Protein AF-A0A4R4M047-F1 (afdb_monomer_lite)

Secondary structure (DSSP, 8-state):
------PPPSS-SSSHHHHHHHHHHHHHHTTT--TTT--S---EEEESS-HHHHHHTT--TT-GGGEEEE-BTTB--TTT-S-HHHHHTTSPPPPPP------

Radius of gyration: 15.21 Å; chains: 1; bounding box: 38×28×50 Å

pLDDT: mean 84.76, std 17.17, range [36.34, 98.0]

Sequence (103 aa):
MTASSGRPARTAGRKGRPWRRARKQALDEGAGVCWICGHGGARYADHKIPLARWKAAGGDPNDPANLAPAHGANNRCRDCGRCCNESKGDRPYAPPVQGSRDW

Structure (mmCIF, N/CA/C/O backbone):
data_AF-A0A4R4M047-F1
#
_entry.id   AF-A0A4R4M047-F1
#
loop_
_atom_site.group_PDB
_atom_site.id
_atom_site.type_symbol
_atom_site.label_atom_id
_atom_site.label_alt_id
_atom_site.label_comp_id
_atom_site.label_asym_id
_atom_site.label_entity_id
_atom_site.label_seq_id
_atom_site.pdbx_PDB_ins_code
_atom_site.Cartn_x
_atom_site.Cartn_y
_atom_site.Cartn_z
_atom_site.occupancy
_atom_site.B_iso_or_equiv
_atom_site.auth_seq_id
_atom_site.auth_comp_id
_atom_site.auth_asym_id
_atom_site.auth_atom_id
_atom_site.pdbx_PDB_model_num
ATOM 1 N N . MET A 1 1 ? 25.582 -18.378 -9.785 1.00 37.12 1 MET A N 1
ATOM 2 C CA . MET A 1 1 ? 25.115 -17.147 -9.111 1.00 37.12 1 MET A CA 1
ATOM 3 C C . MET A 1 1 ? 24.768 -16.124 -10.189 1.00 37.12 1 MET A C 1
ATOM 5 O O . MET A 1 1 ? 25.645 -15.406 -10.643 1.00 37.12 1 MET A O 1
ATOM 9 N N . THR A 1 2 ? 23.539 -16.127 -10.707 1.00 36.34 2 THR A N 1
ATOM 10 C CA . THR A 1 2 ? 23.126 -15.202 -11.778 1.00 36.34 2 THR A CA 1
ATOM 11 C C . THR A 1 2 ? 22.524 -13.946 -11.164 1.00 36.34 2 THR A C 1
ATOM 13 O O . THR A 1 2 ? 21.383 -13.959 -10.702 1.00 36.34 2 THR A O 1
ATOM 16 N N . ALA A 1 3 ? 23.301 -12.863 -11.150 1.00 40.25 3 ALA A N 1
ATOM 17 C CA . ALA A 1 3 ? 22.792 -11.529 -10.878 1.00 40.25 3 ALA A CA 1
ATOM 18 C C . ALA A 1 3 ? 21.784 -11.164 -11.979 1.00 40.25 3 ALA A C 1
ATOM 20 O O . ALA A 1 3 ? 22.156 -10.959 -13.132 1.00 40.25 3 ALA A O 1
ATOM 21 N N . SER A 1 4 ? 20.496 -11.129 -11.638 1.00 48.03 4 SER A N 1
ATOM 22 C CA . SER A 1 4 ? 19.494 -10.532 -12.517 1.00 48.03 4 SER A CA 1
ATOM 23 C C . SER A 1 4 ? 19.676 -9.022 -12.458 1.00 48.03 4 SER A C 1
ATOM 25 O O . SER A 1 4 ? 19.259 -8.372 -11.502 1.00 48.03 4 SER A O 1
ATOM 27 N N . SER A 1 5 ? 20.350 -8.475 -13.466 1.00 53.38 5 SER A N 1
ATOM 28 C CA . SER A 1 5 ? 20.506 -7.041 -13.692 1.00 53.38 5 SER A CA 1
ATOM 29 C C . SER A 1 5 ? 19.129 -6.405 -13.912 1.00 53.38 5 SER A C 1
ATOM 31 O O . SER A 1 5 ? 18.622 -6.343 -15.032 1.00 53.38 5 SER A O 1
ATOM 33 N N . GLY A 1 6 ? 18.491 -5.974 -12.823 1.00 50.03 6 GLY A N 1
ATOM 34 C CA . GLY A 1 6 ? 17.213 -5.275 -12.849 1.00 50.03 6 GLY A CA 1
ATOM 35 C C . GLY A 1 6 ? 17.355 -3.944 -13.582 1.00 50.03 6 GLY A C 1
ATOM 36 O O . GLY A 1 6 ? 18.057 -3.039 -13.136 1.00 50.03 6 GLY A O 1
ATOM 37 N N . ARG A 1 7 ? 16.698 -3.823 -14.736 1.00 55.47 7 ARG A N 1
ATOM 38 C CA . ARG A 1 7 ? 16.615 -2.573 -15.499 1.00 55.47 7 ARG A CA 1
ATOM 39 C C . ARG A 1 7 ? 16.011 -1.486 -14.592 1.00 55.47 7 ARG A C 1
ATOM 41 O O . ARG A 1 7 ? 14.983 -1.754 -13.967 1.00 55.47 7 ARG A O 1
ATOM 48 N N . PRO A 1 8 ? 16.588 -0.271 -14.517 1.00 56.31 8 PRO A N 1
ATOM 49 C CA . PRO A 1 8 ? 16.076 0.757 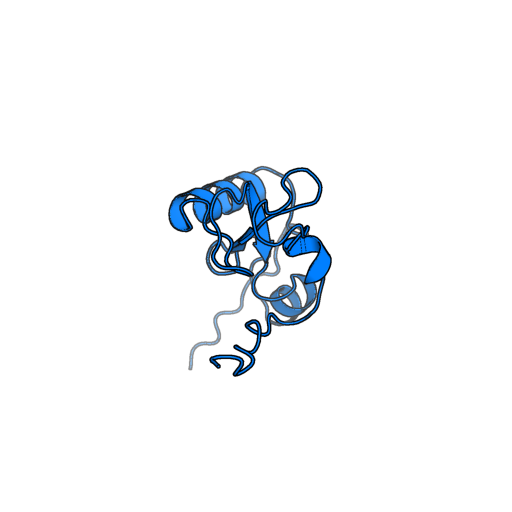-13.622 1.00 56.31 8 PRO A CA 1
ATOM 50 C C . PRO A 1 8 ? 14.623 1.089 -13.965 1.00 56.31 8 PRO A C 1
ATOM 52 O O . PRO A 1 8 ? 14.228 1.153 -15.136 1.00 56.31 8 PRO A O 1
ATOM 55 N N . ALA A 1 9 ? 13.816 1.294 -12.928 1.00 59.69 9 ALA A N 1
ATOM 56 C CA . ALA A 1 9 ? 12.400 1.563 -13.084 1.00 59.69 9 ALA A CA 1
ATOM 57 C C . ALA A 1 9 ? 12.161 2.819 -13.934 1.00 59.69 9 ALA A C 1
ATOM 59 O O . ALA A 1 9 ? 12.557 3.927 -13.579 1.00 59.69 9 ALA A O 1
ATOM 60 N N . ARG A 1 10 ? 11.430 2.659 -15.042 1.00 60.69 10 ARG A N 1
ATOM 61 C CA . ARG A 1 10 ? 11.086 3.750 -15.974 1.00 60.69 10 ARG A CA 1
ATOM 62 C C . ARG A 1 10 ? 10.139 4.810 -15.396 1.00 60.69 10 ARG A C 1
ATOM 64 O O . ARG A 1 10 ? 9.836 5.790 -16.069 1.00 60.69 10 ARG A O 1
ATOM 71 N N . THR A 1 11 ? 9.599 4.596 -14.197 1.00 63.94 11 THR A N 1
ATOM 72 C CA . THR A 1 11 ? 8.654 5.515 -13.550 1.00 63.94 11 THR A CA 1
ATOM 73 C C . THR A 1 11 ? 9.046 5.729 -12.099 1.00 63.94 11 THR A C 1
ATOM 75 O O . THR A 1 11 ? 9.563 4.824 -11.456 1.00 63.94 11 THR A O 1
ATOM 78 N N . ALA A 1 12 ? 8.737 6.904 -11.551 1.00 69.06 12 ALA A N 1
ATOM 79 C CA . ALA A 1 12 ? 8.994 7.218 -10.146 1.00 69.06 12 ALA A CA 1
ATOM 80 C C . ALA A 1 12 ? 8.129 6.409 -9.146 1.00 69.06 12 ALA A C 1
ATOM 82 O O . ALA A 1 12 ? 8.299 6.580 -7.939 1.00 69.06 12 ALA A O 1
ATOM 83 N N . GLY A 1 13 ? 7.214 5.553 -9.627 1.00 73.75 13 GLY A N 1
ATOM 84 C CA . GLY A 1 13 ? 6.124 4.958 -8.845 1.00 73.75 13 GLY A CA 1
ATOM 85 C C . GLY A 1 13 ? 4.941 5.911 -8.653 1.00 73.75 13 GLY A C 1
ATOM 86 O O . GLY A 1 13 ? 5.000 7.077 -9.045 1.00 73.75 13 GLY A O 1
ATOM 87 N N . ARG A 1 14 ? 3.860 5.422 -8.029 1.00 78.19 14 ARG A N 1
ATOM 88 C CA . ARG A 1 14 ? 2.707 6.208 -7.518 1.00 78.19 14 ARG A CA 1
ATOM 89 C C . ARG A 1 14 ? 1.752 6.843 -8.541 1.00 78.19 14 ARG A C 1
ATOM 91 O O . ARG A 1 14 ? 0.730 7.393 -8.138 1.00 78.19 14 ARG A O 1
ATOM 98 N N . LYS A 1 15 ? 2.040 6.795 -9.846 1.00 85.00 15 LYS A N 1
ATOM 99 C CA . LYS A 1 15 ? 1.181 7.391 -10.889 1.00 85.00 15 LYS A CA 1
ATOM 100 C C . LYS A 1 15 ? 1.136 6.582 -12.185 1.00 85.00 15 LYS A C 1
ATOM 102 O O . LYS A 1 15 ? 1.997 5.750 -12.457 1.00 85.00 15 LYS A O 1
ATOM 107 N N . GLY A 1 16 ? 0.126 6.860 -13.009 1.00 90.94 16 GLY A N 1
ATOM 108 C CA . GLY A 1 16 ? -0.034 6.265 -14.338 1.00 90.94 16 GLY A CA 1
ATOM 109 C C . GLY A 1 16 ? -0.657 4.864 -14.343 1.00 90.94 16 GLY A C 1
ATOM 110 O O . GLY A 1 16 ? -1.134 4.354 -13.330 1.00 90.94 16 GLY A O 1
ATOM 111 N N . ARG A 1 17 ? -0.706 4.244 -15.530 1.00 93.12 17 ARG A N 1
ATOM 112 C CA . ARG A 1 17 ? -1.321 2.920 -15.732 1.00 93.12 17 ARG A CA 1
ATOM 113 C C . ARG A 1 17 ? -0.636 1.796 -14.933 1.00 93.12 17 ARG A C 1
ATOM 115 O O . ARG A 1 17 ? -1.387 1.022 -14.345 1.00 93.12 17 ARG A O 1
ATOM 122 N N . PRO A 1 18 ? 0.709 1.698 -14.859 1.00 91.56 18 PRO A N 1
ATOM 123 C CA . PRO A 1 18 ? 1.368 0.660 -14.058 1.00 91.56 18 PRO A CA 1
ATOM 124 C C . PRO A 1 18 ? 0.964 0.722 -12.582 1.00 91.56 18 PRO A C 1
ATOM 126 O O . PRO A 1 18 ? 0.481 -0.267 -12.040 1.00 91.56 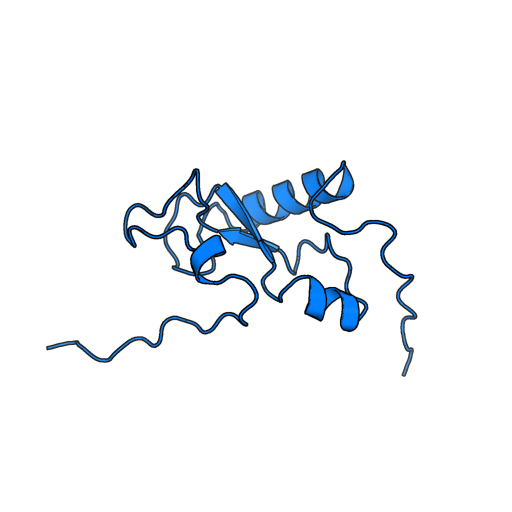18 PRO A O 1
ATOM 129 N N . TRP A 1 19 ? 1.020 1.916 -11.982 1.00 92.94 19 TRP A N 1
ATOM 130 C CA . TRP A 1 19 ? 0.572 2.148 -10.609 1.00 92.94 19 TRP A CA 1
ATOM 131 C C . TRP A 1 19 ? -0.885 1.739 -10.382 1.00 92.94 19 TRP A C 1
ATOM 133 O O . TRP A 1 19 ? -1.183 1.043 -9.420 1.00 92.94 19 TRP A O 1
ATOM 143 N N . ARG A 1 20 ? -1.808 2.141 -11.269 1.00 94.38 20 ARG A N 1
ATOM 144 C CA . ARG A 1 20 ? -3.232 1.794 -11.120 1.00 94.38 20 ARG A CA 1
ATOM 145 C C . ARG A 1 20 ? -3.466 0.282 -11.101 1.00 94.38 20 ARG A C 1
ATOM 147 O O . ARG A 1 20 ? -4.317 -0.171 -10.342 1.00 94.38 20 ARG A O 1
ATOM 154 N N . ARG A 1 21 ? -2.721 -0.481 -11.912 1.00 95.19 21 ARG A N 1
ATOM 155 C CA . ARG A 1 21 ? -2.813 -1.951 -11.954 1.00 95.19 21 ARG A CA 1
ATOM 156 C C . ARG A 1 21 ? -2.271 -2.569 -10.667 1.00 95.19 21 ARG A C 1
ATOM 158 O O . ARG A 1 21 ? -3.002 -3.309 -10.022 1.00 95.19 21 ARG A O 1
ATOM 165 N N . ALA A 1 22 ? -1.061 -2.185 -10.263 1.00 95.00 22 ALA A N 1
ATOM 166 C CA . ALA A 1 22 ? -0.431 -2.686 -9.044 1.00 95.00 22 ALA A CA 1
ATOM 167 C C . ALA A 1 22 ? -1.238 -2.343 -7.781 1.00 95.00 22 ALA A C 1
ATOM 169 O O . ALA A 1 22 ? -1.484 -3.202 -6.942 1.00 95.00 22 ALA A O 1
ATOM 170 N N . ARG A 1 23 ? -1.742 -1.104 -7.683 1.00 95.25 23 ARG A N 1
ATOM 171 C CA . ARG A 1 23 ? -2.624 -0.673 -6.591 1.00 95.25 23 ARG A CA 1
ATOM 172 C C . ARG A 1 23 ? -3.901 -1.505 -6.534 1.00 95.25 23 ARG A C 1
ATOM 174 O O . ARG A 1 23 ? -4.314 -1.870 -5.442 1.00 95.25 23 ARG A O 1
ATOM 181 N N . LYS A 1 24 ? -4.557 -1.753 -7.674 1.00 95.69 24 LYS A N 1
ATOM 182 C CA . LYS A 1 24 ? -5.777 -2.571 -7.698 1.00 95.69 24 LYS A CA 1
ATOM 183 C C . LYS A 1 24 ? -5.481 -3.989 -7.207 1.00 95.69 24 LYS A C 1
ATOM 185 O O . LYS A 1 24 ? -6.171 -4.448 -6.311 1.00 95.69 24 LYS A O 1
ATOM 190 N N . GLN A 1 25 ? -4.429 -4.610 -7.734 1.00 96.44 25 GLN A N 1
ATOM 191 C CA . GLN A 1 25 ? -4.013 -5.951 -7.333 1.00 96.44 25 GLN A CA 1
ATOM 192 C C . GLN A 1 25 ? -3.759 -6.046 -5.822 1.00 96.44 25 GLN A C 1
ATOM 194 O O . GLN A 1 25 ? -4.368 -6.875 -5.161 1.00 96.44 25 GLN A O 1
ATOM 199 N N . ALA A 1 26 ? -2.954 -5.142 -5.256 1.00 95.44 26 ALA A N 1
ATOM 200 C CA . ALA A 1 26 ? -2.652 -5.153 -3.824 1.00 95.44 26 ALA A CA 1
ATOM 201 C C . ALA A 1 26 ? -3.895 -4.955 -2.934 1.00 95.44 26 ALA A C 1
ATOM 203 O O . ALA A 1 26 ? -3.971 -5.505 -1.837 1.00 95.44 26 ALA A O 1
ATOM 204 N N . LEU A 1 27 ? -4.870 -4.158 -3.390 1.00 95.31 27 LEU A N 1
ATOM 205 C CA . LEU A 1 27 ? -6.130 -3.956 -2.670 1.00 95.31 27 LEU A CA 1
ATOM 206 C C . LEU A 1 27 ? -7.044 -5.182 -2.732 1.00 95.31 27 LEU A C 1
ATOM 208 O O . LEU A 1 27 ? -7.662 -5.510 -1.720 1.00 95.31 27 LEU A O 1
ATOM 212 N N . ASP A 1 28 ? -7.115 -5.834 -3.893 1.00 95.81 28 ASP A N 1
ATOM 213 C CA . ASP A 1 28 ? -7.902 -7.052 -4.085 1.00 95.81 28 ASP A CA 1
ATOM 214 C C . ASP A 1 28 ? -7.302 -8.211 -3.261 1.00 95.81 28 ASP A C 1
ATOM 216 O O . ASP A 1 28 ? -8.017 -8.852 -2.496 1.00 95.81 28 ASP A O 1
ATOM 220 N N . GLU A 1 29 ? -5.984 -8.430 -3.344 1.00 96.31 29 GLU A N 1
ATOM 221 C CA . GLU A 1 29 ? -5.270 -9.495 -2.618 1.00 96.31 29 GLU A CA 1
ATOM 222 C C . GLU A 1 29 ? -5.300 -9.300 -1.099 1.00 96.31 29 GLU A C 1
ATOM 224 O O . GLU A 1 29 ? -5.459 -10.258 -0.347 1.00 96.31 29 GLU A O 1
ATOM 229 N N . GLY A 1 30 ? -5.169 -8.058 -0.627 1.00 95.12 30 GLY A N 1
ATOM 230 C CA . GLY A 1 30 ? -5.214 -7.756 0.801 1.00 95.12 30 GLY A CA 1
ATOM 231 C C . GLY A 1 30 ? -6.627 -7.669 1.384 1.00 95.12 30 GLY A C 1
ATOM 232 O O . GLY A 1 30 ? -6.757 -7.350 2.563 1.00 95.12 30 GLY A O 1
ATOM 233 N N . ALA A 1 31 ? -7.678 -7.886 0.582 1.00 95.75 31 ALA A N 1
ATOM 234 C CA . ALA A 1 31 ? -9.085 -7.877 0.999 1.00 95.75 31 ALA A CA 1
ATOM 235 C C . ALA A 1 31 ? -9.502 -6.642 1.833 1.00 95.75 31 ALA A C 1
ATOM 237 O O . ALA A 1 31 ? -10.358 -6.714 2.715 1.00 95.75 31 ALA A O 1
ATOM 238 N N . GLY A 1 32 ? -8.872 -5.487 1.585 1.00 94.31 32 GLY A N 1
ATOM 239 C CA . GLY A 1 32 ? -9.104 -4.261 2.357 1.00 94.31 32 GLY A CA 1
ATOM 240 C C . GLY A 1 32 ? -8.669 -4.324 3.829 1.00 94.31 32 GLY A C 1
ATOM 241 O O . GLY A 1 32 ? -9.064 -3.453 4.607 1.00 94.31 32 GLY A O 1
ATOM 242 N N . VAL A 1 33 ? -7.869 -5.311 4.234 1.00 97.00 33 VAL A N 1
ATOM 243 C CA . VAL A 1 33 ? -7.275 -5.398 5.572 1.00 97.00 33 VAL A CA 1
ATOM 244 C C . VAL A 1 33 ? -6.019 -4.536 5.621 1.00 97.00 33 VAL A C 1
ATOM 246 O O . VAL A 1 33 ? -5.098 -4.703 4.823 1.00 97.00 33 VAL A O 1
ATOM 249 N N . CYS A 1 34 ? -5.978 -3.587 6.556 1.00 96.75 34 CYS A N 1
ATOM 250 C CA . CYS A 1 34 ? -4.830 -2.714 6.739 1.00 96.75 34 CYS A CA 1
ATOM 251 C C . CYS A 1 34 ? -3.628 -3.512 7.240 1.00 96.75 34 CYS A C 1
ATOM 253 O O . CYS A 1 34 ? -3.640 -4.003 8.365 1.00 96.75 34 CYS A O 1
ATOM 255 N N . TRP A 1 35 ? -2.553 -3.577 6.462 1.00 95.69 35 TRP A N 1
ATOM 256 C CA . TRP A 1 35 ? -1.367 -4.355 6.838 1.00 95.69 35 TRP A CA 1
ATOM 257 C C . TRP A 1 35 ? -0.593 -3.771 8.035 1.00 95.69 35 TRP A C 1
ATOM 259 O O . TRP A 1 35 ? 0.242 -4.455 8.619 1.00 95.69 35 TRP A O 1
ATOM 269 N N . ILE A 1 36 ? -0.875 -2.513 8.401 1.00 94.88 36 ILE A N 1
ATOM 270 C CA . ILE A 1 36 ? -0.228 -1.797 9.512 1.00 94.88 36 ILE A CA 1
ATOM 271 C C . ILE A 1 36 ? -0.951 -2.039 10.844 1.00 94.88 36 ILE A C 1
ATOM 273 O O . ILE A 1 36 ? -0.309 -2.099 11.887 1.00 94.88 36 ILE A O 1
ATOM 277 N N . CYS A 1 37 ? -2.287 -2.101 10.845 1.00 94.50 37 CYS A N 1
ATOM 278 C CA . CYS A 1 37 ? -3.072 -2.216 12.083 1.00 94.50 37 CYS A CA 1
ATOM 279 C C . CYS A 1 37 ? -3.954 -3.464 12.173 1.00 94.50 37 CYS A C 1
ATOM 281 O O . CYS A 1 37 ? -4.525 -3.703 13.228 1.00 94.50 37 CYS A O 1
ATOM 283 N N 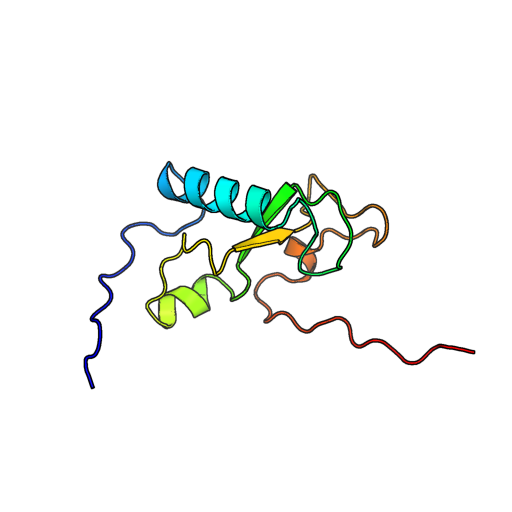. GLY A 1 38 ? -4.101 -4.230 11.094 1.00 95.00 38 GLY A N 1
ATOM 284 C CA . GLY A 1 38 ? -4.938 -5.430 11.037 1.00 95.00 38 GLY A CA 1
ATOM 285 C C . GLY A 1 38 ? -6.440 -5.174 10.867 1.00 95.00 38 GLY A C 1
ATOM 286 O O . GLY A 1 38 ? -7.182 -6.112 10.604 1.00 95.00 38 GLY A O 1
ATOM 287 N N . HIS A 1 39 ? -6.916 -3.929 10.964 1.00 96.12 39 HIS A N 1
ATOM 288 C CA . HIS A 1 39 ? -8.343 -3.623 10.817 1.00 96.12 39 HIS A CA 1
ATOM 289 C C . HIS A 1 39 ? -8.785 -3.524 9.352 1.00 96.12 39 HIS A C 1
ATOM 291 O O . HIS A 1 39 ? -8.030 -3.087 8.479 1.00 96.12 39 HIS A O 1
ATOM 297 N N . GLY A 1 40 ? -10.044 -3.877 9.091 1.00 96.38 40 GLY A N 1
ATOM 298 C CA . GLY A 1 40 ? -10.646 -3.813 7.760 1.00 96.38 40 GLY A CA 1
ATOM 299 C C . GLY A 1 40 ? -10.910 -2.391 7.239 1.00 96.38 40 GLY A C 1
ATOM 300 O O . GLY A 1 40 ? -10.748 -1.378 7.926 1.00 96.38 40 GLY A O 1
ATOM 301 N N . GLY A 1 41 ? -11.363 -2.314 5.987 1.00 95.62 41 GLY A N 1
ATOM 302 C CA . GLY A 1 41 ? -11.824 -1.075 5.353 1.00 95.62 41 GLY A CA 1
ATOM 303 C C . GLY A 1 41 ? -10.723 -0.150 4.823 1.00 95.62 41 GLY A C 1
ATOM 304 O O . GLY A 1 41 ? -11.008 1.021 4.558 1.00 95.62 41 GLY A O 1
ATOM 305 N N . ALA A 1 42 ? -9.495 -0.647 4.663 1.00 97.38 42 ALA A N 1
ATOM 306 C CA . ALA A 1 42 ? -8.385 0.068 4.045 1.00 97.38 42 ALA A CA 1
ATOM 307 C C . ALA A 1 42 ? -8.583 0.235 2.529 1.00 97.38 42 ALA A C 1
ATOM 309 O O . ALA A 1 42 ? -8.922 -0.710 1.818 1.00 97.38 42 ALA A O 1
ATOM 310 N N . ARG A 1 43 ? -8.358 1.453 2.019 1.00 96.19 43 ARG A N 1
ATOM 311 C CA . ARG A 1 43 ? -8.587 1.820 0.604 1.00 96.19 43 ARG A CA 1
ATOM 312 C C . ARG A 1 43 ? -7.360 2.394 -0.101 1.00 96.19 43 ARG A C 1
ATOM 314 O O . ARG A 1 43 ? -7.402 2.646 -1.309 1.00 96.19 43 ARG A O 1
ATOM 321 N N . TYR A 1 44 ? -6.276 2.644 0.622 1.00 95.69 44 TYR A N 1
ATOM 322 C CA . TYR A 1 44 ? -5.016 3.117 0.052 1.00 95.69 44 TYR A CA 1
ATOM 323 C C . TYR A 1 44 ? -4.051 1.949 -0.101 1.00 95.69 44 TYR A C 1
ATOM 325 O O . TYR A 1 44 ? -4.175 0.964 0.610 1.00 95.69 44 TYR A O 1
ATOM 333 N N . ALA A 1 45 ? -3.105 2.055 -1.032 1.00 95.38 45 ALA A N 1
ATOM 334 C CA . ALA A 1 45 ? -1.976 1.135 -1.092 1.00 95.38 45 ALA A CA 1
ATOM 335 C C . ALA A 1 45 ? -0.760 1.838 -0.489 1.00 95.38 45 ALA A C 1
ATOM 337 O O . ALA A 1 45 ? -0.433 2.952 -0.907 1.00 95.38 45 ALA A O 1
ATOM 338 N N . ASP A 1 46 ? -0.123 1.192 0.478 1.00 95.12 46 ASP A N 1
ATOM 339 C CA . ASP A 1 46 ? 1.141 1.615 1.074 1.00 95.12 46 ASP A CA 1
ATOM 340 C C . ASP A 1 46 ? 2.271 0.690 0.618 1.00 95.12 46 ASP A C 1
ATOM 342 O O . ASP A 1 46 ? 2.062 -0.501 0.374 1.00 95.12 46 ASP A O 1
ATOM 346 N N . HIS A 1 47 ? 3.470 1.257 0.505 1.00 94.75 47 HIS A N 1
ATOM 347 C CA . HIS A 1 47 ? 4.685 0.504 0.242 1.00 94.75 47 HIS A CA 1
ATOM 348 C C . HIS A 1 47 ? 5.199 -0.118 1.545 1.00 94.75 47 HIS A C 1
ATOM 350 O O . HIS A 1 47 ? 5.559 0.614 2.475 1.00 94.75 47 HIS A O 1
ATOM 356 N N . LYS A 1 48 ? 5.295 -1.454 1.606 1.00 94.00 48 LYS A N 1
ATOM 357 C CA . LYS A 1 48 ? 5.754 -2.178 2.805 1.00 94.00 48 LYS A CA 1
ATOM 358 C C . LYS A 1 48 ? 7.158 -1.743 3.212 1.00 94.00 48 LYS A C 1
ATOM 360 O O . LYS A 1 48 ? 7.401 -1.317 4.342 1.00 94.00 48 LYS A O 1
ATOM 365 N N . ILE A 1 49 ? 8.058 -1.769 2.238 1.00 92.88 49 ILE A N 1
ATOM 366 C CA . ILE A 1 49 ? 9.387 -1.177 2.290 1.00 92.88 49 ILE A CA 1
ATOM 367 C C . ILE A 1 49 ? 9.296 0.223 1.676 1.00 92.88 49 ILE A C 1
ATOM 369 O O . ILE A 1 49 ? 8.861 0.342 0.526 1.00 92.88 49 ILE A O 1
ATOM 373 N N . PRO A 1 50 ? 9.744 1.282 2.380 1.00 92.56 50 PRO A N 1
ATOM 374 C CA . PRO A 1 50 ? 9.710 2.648 1.872 1.00 92.56 50 PRO A CA 1
ATOM 375 C C . PRO A 1 50 ? 10.258 2.755 0.447 1.00 92.56 50 PRO A C 1
ATOM 377 O O . PRO A 1 50 ? 11.354 2.279 0.151 1.00 92.56 50 PRO A O 1
ATOM 380 N N . LEU A 1 51 ? 9.504 3.423 -0.430 1.00 90.75 51 LEU A N 1
ATOM 381 C CA . LEU A 1 51 ? 9.763 3.476 -1.873 1.00 90.75 51 LEU A CA 1
ATOM 382 C C . LEU A 1 51 ? 11.205 3.864 -2.237 1.00 90.75 51 LEU A C 1
ATOM 384 O O . LEU A 1 51 ? 11.767 3.338 -3.194 1.00 90.75 51 LEU A O 1
ATOM 388 N N . ALA A 1 52 ? 11.809 4.793 -1.492 1.00 89.94 52 ALA A N 1
ATOM 389 C CA . ALA A 1 52 ? 13.199 5.194 -1.702 1.00 89.94 52 ALA A CA 1
ATOM 390 C C . ALA A 1 52 ? 14.177 4.030 -1.461 1.00 89.94 52 ALA A C 1
ATOM 392 O O . ALA A 1 52 ? 15.037 3.778 -2.300 1.00 89.94 52 ALA A O 1
ATOM 393 N N . ARG A 1 53 ? 13.992 3.283 -0.365 1.00 90.94 53 ARG A N 1
ATOM 394 C CA . ARG A 1 53 ? 14.818 2.118 -0.011 1.00 90.94 53 ARG A CA 1
ATOM 395 C C . ARG A 1 53 ? 14.609 0.970 -0.993 1.00 90.94 53 ARG A C 1
ATOM 397 O O . ARG A 1 53 ? 15.574 0.358 -1.429 1.00 90.94 53 ARG A O 1
ATOM 404 N N . TRP A 1 54 ? 13.359 0.735 -1.393 1.00 91.69 54 TRP A N 1
ATOM 405 C CA . TRP A 1 54 ? 13.018 -0.296 -2.371 1.00 91.69 54 TRP A CA 1
ATOM 406 C C . TRP A 1 54 ? 13.716 -0.071 -3.718 1.00 91.69 54 TRP A C 1
ATOM 408 O O . TRP A 1 54 ? 14.361 -0.971 -4.245 1.00 91.69 54 TRP A O 1
ATOM 418 N N . LYS A 1 55 ? 13.673 1.164 -4.235 1.00 91.38 55 LYS A N 1
ATOM 419 C CA . LYS A 1 55 ? 14.373 1.526 -5.477 1.00 91.38 55 LYS A CA 1
ATOM 420 C C . LYS A 1 55 ? 15.892 1.437 -5.348 1.00 91.38 55 LYS A C 1
ATOM 422 O O . LYS A 1 55 ? 16.543 1.020 -6.297 1.00 91.38 55 LYS A O 1
ATOM 427 N N . ALA A 1 56 ? 16.455 1.830 -4.203 1.00 90.56 56 ALA A N 1
ATOM 428 C CA . ALA A 1 56 ? 17.895 1.730 -3.963 1.00 90.56 56 ALA A CA 1
ATOM 429 C C . ALA A 1 56 ? 18.390 0.272 -4.003 1.00 90.56 56 ALA A C 1
ATOM 431 O O . ALA A 1 56 ? 19.509 0.023 -4.433 1.00 90.56 56 ALA A O 1
ATOM 432 N N . ALA A 1 57 ? 17.532 -0.685 -3.639 1.00 90.06 57 ALA A N 1
ATOM 433 C CA . ALA A 1 57 ? 17.787 -2.119 -3.771 1.00 90.06 57 ALA A CA 1
ATOM 434 C C . ALA A 1 57 ? 17.493 -2.683 -5.181 1.00 90.06 57 ALA A C 1
ATOM 436 O O . ALA A 1 57 ? 17.516 -3.895 -5.373 1.00 90.06 57 ALA A O 1
ATOM 437 N N . GLY A 1 58 ? 17.185 -1.831 -6.167 1.00 91.00 58 GLY A N 1
ATOM 438 C CA . GLY A 1 58 ? 16.843 -2.246 -7.533 1.00 91.00 58 GLY A CA 1
ATOM 439 C C . GLY A 1 58 ? 15.395 -2.714 -7.723 1.00 91.00 58 GLY A C 1
ATOM 440 O O . GLY A 1 58 ? 15.053 -3.218 -8.790 1.00 91.00 58 GLY A O 1
ATOM 441 N N . GLY A 1 59 ? 14.534 -2.545 -6.717 1.00 90.75 59 GLY A N 1
ATOM 442 C CA . GLY A 1 59 ? 13.141 -2.981 -6.766 1.00 90.75 59 GLY A CA 1
ATOM 443 C C . GLY A 1 59 ? 12.249 -2.132 -7.681 1.00 90.75 59 GLY A C 1
ATOM 444 O O . GLY A 1 59 ? 12.435 -0.916 -7.818 1.00 90.75 59 GLY A O 1
ATOM 445 N N . ASP A 1 60 ? 11.223 -2.759 -8.275 1.00 91.94 60 ASP A N 1
ATOM 446 C CA . ASP A 1 60 ? 10.207 -2.053 -9.067 1.00 91.94 60 ASP A CA 1
ATOM 447 C C . ASP A 1 60 ? 9.293 -1.222 -8.141 1.00 91.94 60 ASP A C 1
ATOM 449 O O . ASP A 1 60 ? 8.630 -1.774 -7.263 1.00 91.94 60 ASP A O 1
ATOM 453 N N . PRO A 1 61 ? 9.191 0.105 -8.316 1.00 91.62 61 PRO A N 1
ATOM 454 C CA . PRO A 1 61 ? 8.335 0.966 -7.506 1.00 91.62 61 PRO A CA 1
ATOM 455 C C . PRO A 1 61 ? 6.831 0.647 -7.585 1.00 91.62 61 PRO A C 1
ATOM 457 O O . PRO A 1 61 ? 6.067 1.171 -6.769 1.00 91.62 61 PRO A O 1
ATOM 460 N N . ASN A 1 62 ? 6.392 -0.155 -8.557 1.00 93.50 62 ASN A N 1
ATOM 461 C CA . ASN A 1 62 ? 5.023 -0.655 -8.673 1.00 9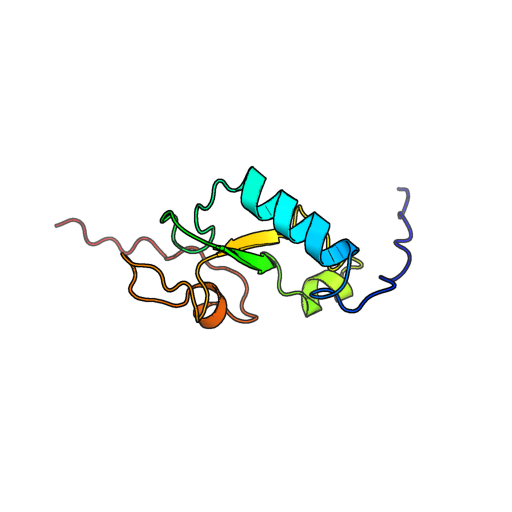3.50 62 ASN A CA 1
ATOM 462 C C . ASN A 1 62 ? 4.929 -2.170 -8.430 1.00 93.50 62 ASN A C 1
ATOM 464 O O . ASN A 1 62 ? 3.939 -2.762 -8.846 1.00 93.50 62 ASN A O 1
ATOM 468 N N . ASP A 1 63 ? 5.924 -2.789 -7.791 1.00 92.38 63 ASP A N 1
ATOM 469 C CA . ASP A 1 63 ? 5.861 -4.199 -7.409 1.00 92.38 63 ASP A CA 1
ATOM 470 C C . ASP A 1 63 ? 4.666 -4.446 -6.465 1.00 92.38 63 ASP A C 1
ATOM 472 O O . ASP A 1 63 ? 4.662 -3.911 -5.347 1.00 92.38 63 ASP A O 1
ATOM 476 N N . PRO A 1 64 ? 3.655 -5.240 -6.875 1.00 91.31 64 PRO A N 1
ATOM 477 C CA . PRO A 1 64 ? 2.530 -5.592 -6.017 1.00 91.31 64 PRO A CA 1
ATOM 478 C C . PRO A 1 64 ? 2.965 -6.280 -4.718 1.00 91.31 64 PRO A C 1
ATOM 480 O O . PRO A 1 64 ? 2.333 -6.064 -3.688 1.00 91.31 64 PRO A O 1
ATOM 483 N N . ALA A 1 65 ? 4.078 -7.025 -4.713 1.00 91.75 65 ALA A N 1
ATOM 484 C CA . ALA A 1 65 ? 4.579 -7.697 -3.514 1.00 91.75 65 ALA A CA 1
ATOM 485 C C . ALA A 1 65 ? 5.019 -6.703 -2.426 1.00 91.75 65 ALA A C 1
ATOM 487 O O . ALA A 1 65 ? 4.865 -6.975 -1.228 1.00 91.75 65 ALA A O 1
ATOM 488 N N . ASN A 1 66 ? 5.504 -5.524 -2.833 1.00 94.69 66 ASN A N 1
ATOM 489 C CA . ASN A 1 66 ? 5.849 -4.427 -1.933 1.00 94.69 66 ASN A CA 1
ATOM 490 C C . ASN A 1 66 ? 4.665 -3.479 -1.664 1.00 94.69 66 ASN A C 1
ATOM 492 O O . ASN A 1 66 ? 4.848 -2.447 -1.025 1.00 94.69 66 ASN A O 1
ATOM 496 N N . LEU A 1 67 ? 3.453 -3.796 -2.122 1.00 95.62 67 LEU A N 1
ATOM 497 C CA . LEU A 1 67 ? 2.246 -3.020 -1.847 1.00 95.62 67 LEU A CA 1
ATOM 498 C C . LEU A 1 67 ? 1.293 -3.795 -0.935 1.00 95.62 67 LEU A C 1
ATOM 500 O O . LEU A 1 67 ? 1.232 -5.021 -0.961 1.00 95.62 67 LEU A O 1
ATOM 504 N N . ALA A 1 68 ? 0.549 -3.072 -0.103 1.00 96.62 68 ALA A N 1
ATOM 505 C CA . ALA A 1 68 ? -0.539 -3.638 0.688 1.00 96.62 68 ALA A CA 1
ATOM 506 C C . ALA A 1 68 ? -1.582 -2.575 1.066 1.00 96.62 68 ALA A C 1
ATOM 508 O O . ALA A 1 68 ? -1.263 -1.379 1.058 1.00 96.62 68 ALA A O 1
ATOM 509 N N . PRO A 1 69 ? -2.823 -2.972 1.408 1.00 97.75 69 PRO A N 1
ATOM 510 C CA . PRO A 1 69 ? -3.851 -2.027 1.816 1.00 97.75 69 PRO A CA 1
ATOM 511 C C . PRO A 1 69 ? -3.479 -1.315 3.117 1.00 97.75 69 PRO A C 1
ATOM 513 O O . PRO A 1 69 ? -3.067 -1.949 4.083 1.00 97.75 69 PRO A O 1
ATOM 516 N N . ALA A 1 70 ? -3.687 -0.005 3.181 1.00 97.31 70 ALA A N 1
ATOM 517 C CA . ALA A 1 70 ? -3.561 0.790 4.394 1.00 97.31 70 ALA A CA 1
ATOM 518 C C . ALA A 1 70 ? -4.670 1.849 4.490 1.00 97.31 70 ALA A C 1
ATOM 520 O O . ALA A 1 70 ? -5.244 2.282 3.484 1.00 97.31 70 ALA A O 1
ATOM 521 N N . HIS A 1 71 ? -4.975 2.276 5.715 1.00 98.00 71 HIS A N 1
ATOM 522 C CA . HIS A 1 71 ? -5.795 3.464 5.967 1.00 98.00 71 HIS A CA 1
ATOM 523 C C . HIS A 1 71 ? -4.993 4.729 5.654 1.00 98.00 71 HIS A C 1
ATOM 525 O O . HIS A 1 71 ? -3.813 4.808 5.998 1.00 98.00 71 HIS A O 1
ATOM 531 N N . GLY A 1 72 ? -5.643 5.705 5.020 1.00 95.88 72 GLY A N 1
ATOM 532 C CA . GLY A 1 72 ? -5.035 6.958 4.559 1.00 95.88 72 GLY A CA 1
ATOM 533 C C . GLY A 1 72 ? -5.800 8.198 5.025 1.00 95.88 72 GLY A C 1
ATOM 534 O O . GLY A 1 72 ? -6.833 8.078 5.681 1.00 95.88 72 GLY A O 1
ATOM 535 N N . ALA A 1 73 ? -5.356 9.389 4.628 1.00 94.38 73 ALA A N 1
ATOM 536 C CA . ALA A 1 73 ? -5.952 10.667 5.028 1.00 94.38 73 ALA A CA 1
ATOM 537 C C . ALA A 1 73 ? -7.465 10.765 4.744 1.00 94.38 73 ALA A C 1
ATOM 539 O O . ALA A 1 73 ? -8.216 11.208 5.609 1.00 94.38 73 ALA A O 1
ATOM 540 N N . ASN A 1 74 ? -7.938 10.269 3.590 1.00 94.44 74 ASN A N 1
ATOM 541 C CA . ASN A 1 74 ? -9.375 10.257 3.254 1.00 94.44 74 ASN A CA 1
ATOM 542 C C . ASN A 1 74 ? -10.061 8.914 3.574 1.00 94.44 74 ASN A C 1
ATOM 544 O O . ASN A 1 74 ? -11.164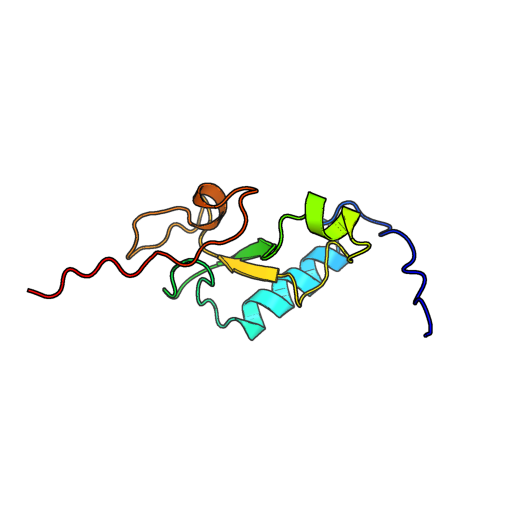 8.635 3.108 1.00 94.44 74 ASN A O 1
ATOM 548 N N . ASN A 1 75 ? -9.391 8.035 4.317 1.00 95.50 75 ASN A N 1
ATOM 549 C CA . ASN A 1 75 ? -9.903 6.739 4.754 1.00 95.50 75 ASN A CA 1
ATOM 550 C C . ASN A 1 75 ? -9.214 6.359 6.069 1.00 95.50 75 ASN A C 1
ATOM 552 O O . ASN A 1 75 ? -8.440 5.405 6.126 1.00 95.50 75 ASN A O 1
ATOM 556 N N . ARG A 1 76 ? -9.455 7.165 7.108 1.00 96.25 76 ARG A N 1
ATOM 557 C CA . ARG A 1 76 ? -8.929 6.947 8.460 1.00 96.25 76 ARG A CA 1
ATOM 558 C C . ARG A 1 76 ? -9.463 5.627 9.025 1.00 96.25 76 ARG A C 1
ATOM 560 O O . ARG A 1 76 ? -10.612 5.263 8.773 1.00 96.25 76 ARG A O 1
ATOM 567 N N . CYS A 1 77 ? -8.645 4.928 9.808 1.00 96.81 77 CYS A N 1
ATOM 568 C CA . CYS A 1 77 ? -9.069 3.722 10.515 1.00 96.81 77 CYS A CA 1
ATOM 569 C C . CYS A 1 77 ? -10.137 4.076 11.563 1.00 96.81 77 CYS A C 1
ATOM 571 O O . CYS A 1 77 ? -9.913 4.991 12.360 1.00 96.81 77 CYS A O 1
ATOM 573 N N . ARG A 1 78 ? -11.265 3.355 11.575 1.00 95.44 78 ARG A N 1
ATOM 574 C CA . ARG A 1 78 ? -12.354 3.570 12.545 1.00 95.44 78 ARG A CA 1
ATOM 575 C C . ARG A 1 78 ? -11.963 3.121 13.952 1.00 95.44 78 ARG A C 1
ATOM 577 O O . ARG A 1 78 ? -12.287 3.817 14.902 1.00 95.44 78 ARG A O 1
ATOM 584 N N . ASP A 1 79 ? -11.221 2.024 14.057 1.00 95.06 79 ASP A N 1
ATOM 585 C CA . ASP A 1 79 ? -10.859 1.410 15.338 1.00 95.06 79 ASP A CA 1
ATOM 586 C C . ASP A 1 79 ? -9.621 2.070 15.957 1.00 95.06 79 ASP A C 1
ATOM 588 O O . ASP A 1 79 ? -9.602 2.419 17.131 1.00 95.06 79 ASP A O 1
ATOM 592 N N . CYS A 1 80 ? -8.578 2.322 15.155 1.00 93.88 80 CYS A N 1
ATOM 593 C CA . CYS A 1 80 ? -7.382 3.014 15.645 1.00 93.88 80 CYS A CA 1
ATOM 594 C C . CYS A 1 80 ? -7.568 4.525 15.786 1.00 93.88 80 CYS A C 1
ATOM 596 O O . CYS A 1 80 ? -6.733 5.171 16.415 1.00 93.88 80 CYS A O 1
ATOM 598 N N . GLY A 1 81 ? -8.526 5.114 15.062 1.00 94.19 81 GLY A N 1
ATOM 599 C CA . GLY A 1 81 ? -8.599 6.562 14.899 1.00 94.19 81 GLY A CA 1
ATOM 600 C C . GLY A 1 81 ? -7.316 7.146 14.298 1.00 94.19 81 GLY A C 1
ATOM 601 O O . GLY A 1 81 ? -6.914 8.243 14.662 1.00 94.19 81 GLY A O 1
ATOM 602 N N . ARG A 1 82 ? -6.622 6.463 13.382 1.00 93.12 82 ARG A N 1
ATOM 603 C CA . ARG A 1 82 ? -5.361 6.950 12.780 1.00 93.12 82 ARG A CA 1
ATOM 604 C C . ARG A 1 82 ? -5.377 6.848 11.261 1.00 93.12 82 ARG A C 1
ATOM 606 O O . ARG A 1 82 ? -6.036 5.977 10.694 1.00 93.12 82 ARG A O 1
ATOM 613 N N . CYS A 1 83 ? -4.624 7.731 10.614 1.00 96.25 83 CYS A N 1
ATOM 614 C CA . CYS A 1 83 ? -4.256 7.607 9.207 1.00 96.25 83 CYS A CA 1
ATOM 615 C C . CYS A 1 83 ? -2.978 6.753 9.165 1.00 96.25 83 CYS A C 1
ATOM 617 O O . CYS A 1 83 ? -1.875 7.266 9.359 1.00 96.25 83 CYS A O 1
ATOM 619 N N . CYS A 1 84 ? -3.137 5.424 9.111 1.00 95.44 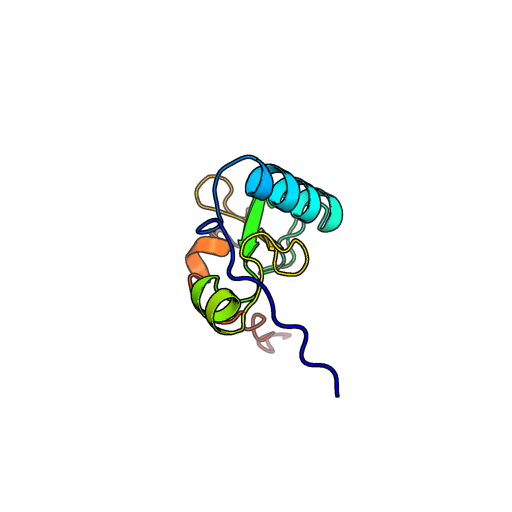84 CYS A N 1
ATOM 620 C CA . CYS A 1 84 ? -2.058 4.465 9.381 1.00 95.44 84 CYS A CA 1
ATOM 621 C C . CYS A 1 84 ? -0.862 4.632 8.436 1.00 95.44 84 CYS A C 1
ATOM 623 O O . CYS A 1 84 ? 0.277 4.623 8.900 1.00 95.44 84 CYS A O 1
ATOM 625 N N . ASN A 1 85 ? -1.125 4.832 7.143 1.00 94.69 85 ASN A N 1
ATOM 626 C CA . ASN A 1 85 ? -0.104 5.059 6.125 1.00 94.69 85 ASN A CA 1
ATOM 627 C C . ASN A 1 85 ? 0.742 6.307 6.438 1.00 94.69 85 ASN A C 1
ATOM 629 O O . ASN A 1 85 ? 1.967 6.244 6.503 1.00 94.69 85 ASN A O 1
ATOM 633 N N . GLU A 1 86 ? 0.088 7.434 6.715 1.00 94.06 86 GLU A N 1
ATOM 634 C CA . GLU A 1 86 ? 0.735 8.705 7.050 1.00 94.06 86 GLU A CA 1
ATOM 635 C C . GLU A 1 86 ? 1.472 8.629 8.392 1.00 94.06 86 GLU A C 1
ATOM 637 O O . GLU A 1 86 ? 2.549 9.201 8.537 1.00 94.06 86 GLU A O 1
ATOM 642 N N . SER A 1 87 ? 0.928 7.882 9.359 1.00 93.19 87 SER A N 1
ATOM 643 C CA . SER A 1 87 ? 1.567 7.663 10.664 1.00 93.19 87 SER A CA 1
ATOM 644 C C . SER A 1 87 ? 2.867 6.860 10.532 1.00 93.19 87 SER A C 1
ATOM 646 O O . SER A 1 87 ? 3.852 7.165 11.207 1.00 93.19 87 SER A O 1
ATOM 648 N N . LYS A 1 88 ? 2.881 5.839 9.660 1.00 92.38 88 LYS A N 1
ATOM 649 C CA . LYS A 1 88 ? 4.087 5.067 9.331 1.00 92.38 88 LYS A CA 1
ATOM 650 C C . LYS A 1 88 ? 5.103 5.944 8.597 1.00 92.38 88 LYS A C 1
ATOM 652 O O . LYS A 1 88 ? 6.263 6.007 9.006 1.00 92.38 88 LYS A O 1
ATOM 657 N N . GLY A 1 89 ? 4.669 6.623 7.536 1.00 91.00 89 GLY A N 1
ATOM 658 C CA . GLY A 1 89 ? 5.536 7.435 6.690 1.00 91.00 89 GLY A CA 1
ATOM 659 C C . GLY A 1 89 ? 6.616 6.597 5.995 1.00 91.00 89 GLY A C 1
ATOM 660 O O . GLY A 1 89 ? 6.339 5.559 5.391 1.00 91.00 89 GLY A O 1
ATOM 661 N N . ASP A 1 90 ? 7.862 7.056 6.076 1.00 90.44 90 ASP A N 1
ATOM 662 C CA . ASP A 1 90 ? 9.046 6.417 5.490 1.00 90.44 90 ASP A CA 1
ATOM 663 C C . ASP A 1 90 ? 9.806 5.501 6.466 1.00 90.44 90 ASP A C 1
ATOM 665 O O . ASP A 1 90 ? 10.889 4.996 6.145 1.00 90.44 90 ASP A O 1
ATOM 669 N N . ARG A 1 91 ? 9.238 5.259 7.650 1.00 87.44 91 ARG A N 1
ATOM 670 C CA . ARG A 1 91 ? 9.807 4.346 8.639 1.00 87.44 91 ARG A CA 1
ATOM 671 C C . ARG A 1 91 ? 9.588 2.896 8.191 1.00 87.44 91 ARG A C 1
ATOM 673 O O . ARG A 1 91 ? 8.534 2.585 7.624 1.00 87.44 91 ARG A O 1
ATOM 680 N N . PRO A 1 92 ? 10.549 1.986 8.443 1.00 80.00 92 PRO A N 1
ATOM 681 C CA . PRO A 1 92 ? 10.270 0.557 8.398 1.00 80.00 92 PRO A CA 1
ATOM 682 C C . PRO A 1 92 ? 9.046 0.256 9.254 1.00 80.00 92 PRO A C 1
ATOM 684 O O . PRO A 1 92 ? 8.902 0.816 10.342 1.00 80.00 92 PRO A O 1
ATOM 687 N N . TYR A 1 93 ? 8.165 -0.610 8.763 1.00 79.75 93 TYR A N 1
ATOM 688 C CA . TYR A 1 93 ? 7.084 -1.084 9.606 1.00 79.75 93 TYR A CA 1
ATOM 689 C C . TYR A 1 93 ? 7.673 -1.874 10.769 1.00 79.75 93 TYR A C 1
ATOM 691 O O . TYR A 1 93 ? 8.332 -2.892 10.570 1.00 79.75 93 TYR A O 1
ATOM 699 N N . ALA A 1 94 ? 7.432 -1.376 11.973 1.00 69.56 94 ALA A N 1
ATOM 700 C CA . ALA A 1 94 ? 7.515 -2.167 13.178 1.00 69.56 94 ALA A CA 1
ATOM 701 C C . ALA A 1 94 ? 6.078 -2.591 13.498 1.00 69.56 94 ALA A C 1
ATOM 703 O O . ALA A 1 94 ? 5.217 -1.703 13.581 1.00 69.56 94 ALA A O 1
ATOM 704 N N . PRO A 1 95 ? 5.789 -3.896 13.652 1.00 63.97 95 PRO A N 1
ATOM 705 C CA . PRO A 1 95 ? 4.502 -4.296 14.189 1.00 63.97 95 PRO A CA 1
ATOM 706 C C . PRO A 1 95 ? 4.285 -3.562 15.512 1.00 63.97 95 PRO A C 1
ATOM 708 O O . PRO A 1 95 ? 5.259 -3.358 16.249 1.00 63.97 95 PRO A O 1
ATOM 711 N N . PRO A 1 96 ? 3.054 -3.107 15.810 1.00 61.09 96 PRO A N 1
ATOM 712 C CA . PRO A 1 96 ? 2.773 -2.582 17.132 1.00 61.09 96 PRO A CA 1
ATOM 713 C C . PRO A 1 96 ? 3.227 -3.645 18.130 1.00 61.09 96 PRO A C 1
ATOM 715 O O . PRO A 1 96 ? 2.750 -4.777 18.083 1.00 61.09 96 PRO A O 1
ATOM 718 N N . VAL A 1 97 ? 4.213 -3.307 18.966 1.00 55.22 97 VAL A N 1
ATOM 719 C CA . VAL A 1 97 ? 4.601 -4.184 20.066 1.00 55.22 97 VAL A CA 1
ATOM 720 C C . VAL A 1 97 ? 3.330 -4.412 20.864 1.00 55.22 97 VAL A C 1
ATOM 722 O O . VAL A 1 97 ? 2.684 -3.455 21.298 1.00 55.22 97 VAL A O 1
ATOM 725 N N . GLN A 1 98 ? 2.909 -5.667 20.948 1.00 50.88 98 GLN A N 1
ATOM 726 C CA . GLN A 1 98 ? 1.763 -6.063 21.742 1.00 50.88 98 GLN A CA 1
ATOM 727 C C . GLN A 1 98 ? 2.181 -5.816 23.190 1.00 50.88 98 GLN A C 1
ATOM 729 O O . GLN A 1 98 ? 2.863 -6.630 23.802 1.00 50.88 98 GLN A O 1
ATOM 734 N N . GLY A 1 99 ? 1.930 -4.601 23.681 1.00 46.34 99 GLY A N 1
ATOM 735 C CA . GLY A 1 99 ? 2.231 -4.243 25.054 1.00 46.34 99 GLY A CA 1
ATOM 736 C C . GLY A 1 99 ? 1.434 -5.187 25.936 1.00 46.34 99 GLY A C 1
ATOM 737 O O . GLY A 1 99 ? 0.212 -5.227 25.817 1.00 46.34 99 GLY A O 1
ATOM 738 N N . SER A 1 100 ? 2.127 -5.960 26.771 1.00 51.28 100 SER A N 1
ATOM 739 C CA . SER A 1 100 ? 1.521 -6.838 27.765 1.00 51.28 100 SER A CA 1
ATOM 740 C C . SER A 1 100 ? 0.730 -5.984 28.756 1.00 51.28 100 SER A C 1
ATOM 742 O O . SER A 1 100 ? 1.259 -5.485 29.749 1.00 51.28 100 SER A O 1
ATOM 744 N N . ARG A 1 101 ? -0.534 -5.739 28.450 1.00 53.03 101 ARG A N 1
ATOM 745 C CA . ARG A 1 101 ? -1.524 -5.277 29.413 1.00 53.03 101 ARG A CA 1
ATOM 746 C C . ARG A 1 101 ? -2.760 -6.136 29.250 1.00 53.03 101 ARG A C 1
ATOM 748 O O . ARG A 1 101 ? -3.826 -5.643 28.901 1.00 53.03 101 ARG A O 1
ATOM 755 N N . ASP A 1 102 ? -2.551 -7.414 29.526 1.00 44.09 102 ASP A N 1
ATOM 756 C CA . ASP A 1 102 ? -3.592 -8.243 30.096 1.00 44.09 102 ASP A CA 1
ATOM 757 C C . ASP A 1 102 ? -3.379 -8.195 31.617 1.00 44.09 102 ASP A C 1
ATOM 759 O O . ASP A 1 102 ? -2.266 -8.362 32.120 1.00 44.09 102 ASP A O 1
ATOM 763 N N . TRP A 1 103 ? -4.448 -7.750 32.259 1.00 54.31 103 TRP A N 1
ATOM 764 C CA . TRP A 1 103 ? -4.799 -7.695 33.679 1.00 54.31 103 TRP A CA 1
ATOM 765 C C . TRP A 1 103 ? -4.362 -8.919 34.491 1.00 54.31 103 TRP A C 1
ATOM 767 O O . TRP A 1 103 ? -4.391 -10.047 33.953 1.00 54.31 103 TRP A O 1
#

Foldseek 3Di:
DDDPPQDQAPDLADDDDLNVVLFVVQCVVQVQQAPQQRDHDFRGKAFLAQLVVCNVVSHHSSPSVRIHGHAAPVRADPVVRGSRRVVCDNPNRDHPPPPPPDD